Protein AF-A0A925NTZ8-F1 (afdb_monomer_lite)

Structure (mmCIF, N/CA/C/O backbone):
data_AF-A0A925NTZ8-F1
#
_entry.id   AF-A0A925NTZ8-F1
#
loop_
_atom_site.group_PDB
_atom_site.id
_atom_site.type_symbol
_atom_site.label_atom_id
_atom_site.label_alt_id
_atom_site.label_comp_id
_atom_site.label_asym_id
_atom_site.label_entity_id
_atom_site.label_seq_id
_atom_site.pdbx_PDB_ins_code
_atom_site.Cartn_x
_atom_site.Cartn_y
_atom_site.Cartn_z
_atom_site.occupancy
_atom_site.B_iso_or_equiv
_atom_site.auth_seq_id
_atom_site.auth_comp_id
_atom_site.auth_asym_id
_atom_site.auth_atom_id
_atom_site.pdbx_PDB_model_num
ATOM 1 N N . PRO A 1 1 ? -3.211 -5.473 25.052 1.00 52.12 1 PRO A N 1
ATOM 2 C CA . PRO A 1 1 ? -4.089 -5.321 23.865 1.00 52.12 1 PRO A CA 1
ATOM 3 C C . PRO A 1 1 ? -5.506 -5.803 24.197 1.00 52.12 1 PRO A C 1
ATOM 5 O O . PRO A 1 1 ? -5.646 -6.909 24.706 1.00 52.12 1 PRO A O 1
ATOM 8 N N . ALA A 1 2 ? -6.532 -4.976 23.987 1.00 53.88 2 ALA A N 1
ATOM 9 C CA . ALA A 1 2 ? -7.912 -5.380 24.246 1.00 53.88 2 ALA A CA 1
ATOM 10 C C . ALA A 1 2 ? -8.299 -6.504 23.269 1.00 53.88 2 ALA A C 1
ATOM 12 O O . ALA A 1 2 ? -8.517 -6.256 22.085 1.00 53.88 2 ALA A O 1
ATOM 13 N N . SER A 1 3 ? -8.328 -7.745 23.760 1.00 58.44 3 SER A N 1
ATOM 14 C CA . SER A 1 3 ? -8.556 -8.981 22.992 1.00 58.44 3 SER A CA 1
ATOM 15 C C . SER A 1 3 ? -9.920 -9.050 22.296 1.00 58.44 3 SER A C 1
ATOM 17 O O . SER A 1 3 ? -10.166 -9.969 21.525 1.00 58.44 3 SER A O 1
ATOM 19 N N . HIS A 1 4 ? -10.800 -8.083 22.560 1.00 65.88 4 HIS A N 1
ATOM 20 C CA . HIS A 1 4 ? -12.166 -8.027 22.055 1.00 65.88 4 HIS A CA 1
ATOM 21 C C . HIS A 1 4 ? -12.341 -7.163 20.790 1.00 65.88 4 HIS A C 1
ATOM 23 O O . HIS A 1 4 ? -13.462 -7.046 20.305 1.00 65.88 4 HIS A O 1
ATOM 29 N N . VAL A 1 5 ? -11.297 -6.487 20.280 1.00 68.62 5 VAL A N 1
ATOM 30 C CA . VAL A 1 5 ? -11.389 -5.683 19.041 1.00 68.62 5 VAL A CA 1
ATOM 31 C C . VAL A 1 5 ? -10.692 -6.416 17.897 1.00 68.62 5 VAL A C 1
ATOM 33 O O . VAL A 1 5 ? -9.490 -6.685 17.971 1.00 68.62 5 VAL A O 1
ATOM 36 N N . ASN A 1 6 ? -11.447 -6.707 16.835 1.00 72.12 6 ASN A N 1
ATOM 37 C CA . ASN A 1 6 ? -10.929 -7.326 15.613 1.00 72.12 6 ASN A CA 1
ATOM 38 C C . ASN A 1 6 ? -9.793 -6.497 15.001 1.00 72.12 6 ASN A C 1
ATOM 40 O O . ASN A 1 6 ? -9.787 -5.275 15.108 1.00 72.12 6 ASN A O 1
ATOM 44 N N . GLU A 1 7 ? -8.840 -7.153 14.341 1.00 81.00 7 GLU A N 1
ATOM 45 C CA . GLU A 1 7 ? -7.777 -6.466 13.598 1.00 81.00 7 GLU A CA 1
ATOM 46 C C . GLU A 1 7 ? -8.314 -5.752 12.354 1.00 81.00 7 GLU A C 1
ATOM 48 O O . GLU A 1 7 ? -9.235 -6.229 11.695 1.00 81.00 7 GLU A O 1
ATOM 53 N N . GLY A 1 8 ? -7.703 -4.615 12.019 1.00 82.38 8 GLY A N 1
ATOM 54 C CA . GLY A 1 8 ? -7.979 -3.856 10.804 1.00 82.38 8 GLY A CA 1
ATOM 55 C C . GLY A 1 8 ? -9.097 -2.824 10.937 1.00 82.38 8 GLY A C 1
ATOM 56 O O . GLY A 1 8 ? -9.189 -2.100 11.925 1.00 82.38 8 GLY A O 1
ATOM 57 N N . LEU A 1 9 ? -9.901 -2.707 9.883 1.00 87.12 9 LEU A N 1
ATOM 58 C CA . LEU A 1 9 ? -10.983 -1.731 9.757 1.00 87.12 9 LEU A CA 1
ATOM 59 C C . LEU A 1 9 ? -12.336 -2.434 9.857 1.00 87.12 9 LEU A C 1
ATOM 61 O O . LEU A 1 9 ? -12.479 -3.589 9.457 1.00 87.12 9 LEU A O 1
ATOM 65 N N . GLU A 1 10 ? -13.353 -1.715 10.318 1.00 88.31 10 GLU A N 1
ATOM 66 C CA . GLU A 1 10 ? -14.727 -2.209 10.316 1.00 88.31 10 GLU A CA 1
ATOM 67 C C . GLU A 1 10 ? -15.466 -1.761 9.056 1.00 88.31 10 GLU A C 1
ATOM 69 O O . GLU A 1 10 ? -15.599 -0.565 8.788 1.00 88.31 10 GLU A O 1
ATOM 74 N N . LEU A 1 11 ? -16.010 -2.713 8.296 1.00 89.38 11 LEU A N 1
ATOM 75 C CA . LEU A 1 11 ? -16.900 -2.408 7.181 1.00 89.38 11 LEU A CA 1
ATOM 76 C C . LEU A 1 1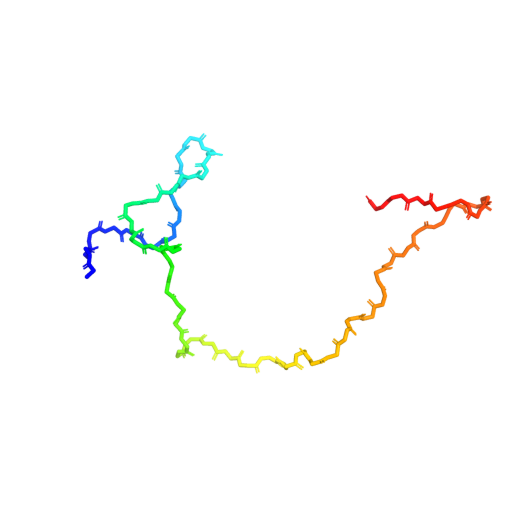1 ? -18.334 -2.243 7.697 1.00 89.38 11 LEU A C 1
ATOM 78 O O . LEU A 1 11 ? -18.998 -3.211 8.059 1.00 89.38 11 LEU A O 1
ATOM 82 N N . ARG A 1 12 ? -18.840 -1.009 7.702 1.00 91.25 12 ARG A N 1
ATOM 83 C CA . ARG A 1 12 ? -20.204 -0.685 8.140 1.00 91.25 12 ARG A CA 1
ATOM 84 C C . ARG A 1 12 ? -20.920 0.098 7.054 1.00 91.25 12 ARG A C 1
ATOM 86 O O . ARG A 1 12 ? -20.499 1.196 6.695 1.00 91.25 12 ARG A O 1
ATOM 93 N N . LYS A 1 13 ? -22.032 -0.456 6.554 1.00 93.19 13 LYS A N 1
ATOM 94 C CA . LYS A 1 13 ? -22.880 0.171 5.519 1.00 93.19 13 LYS A CA 1
ATOM 95 C C . LYS A 1 13 ? -22.075 0.616 4.283 1.00 93.19 13 LYS A C 1
ATOM 97 O O . LYS A 1 13 ? -22.224 1.738 3.811 1.00 93.19 13 LYS A O 1
ATOM 102 N N . GLY A 1 14 ? -21.172 -0.245 3.809 1.00 95.06 14 GLY A N 1
ATOM 103 C CA . GLY A 1 14 ? -20.341 0.020 2.628 1.00 95.06 14 GLY A CA 1
ATOM 104 C C . GLY A 1 14 ? -19.190 1.009 2.843 1.00 95.06 14 GLY A C 1
ATOM 105 O O . GLY A 1 14 ? -18.558 1.411 1.873 1.00 95.06 14 GLY A O 1
ATOM 106 N N . LYS A 1 15 ? -18.903 1.412 4.087 1.00 94.56 15 LYS A N 1
ATOM 107 C CA . LYS A 1 15 ? -17.775 2.289 4.427 1.00 94.56 15 LYS A CA 1
ATOM 108 C C . LYS A 1 15 ? -16.834 1.610 5.409 1.00 94.56 15 LYS A C 1
ATOM 110 O O . LYS A 1 15 ? -17.292 0.905 6.307 1.00 94.56 15 LYS A O 1
ATOM 115 N N . LEU A 1 16 ? -15.540 1.856 5.244 1.00 92.00 16 LEU A N 1
ATOM 116 C CA . LEU A 1 16 ? -14.516 1.438 6.194 1.00 92.00 16 LEU A CA 1
ATOM 117 C C . LEU A 1 16 ? -14.421 2.456 7.332 1.00 92.00 16 LEU A C 1
ATOM 119 O O . LEU A 1 16 ? -14.374 3.660 7.084 1.00 92.00 16 LEU A O 1
ATOM 123 N N . TRP A 1 17 ? -14.384 1.963 8.565 1.00 89.75 17 TRP A N 1
ATOM 124 C CA . 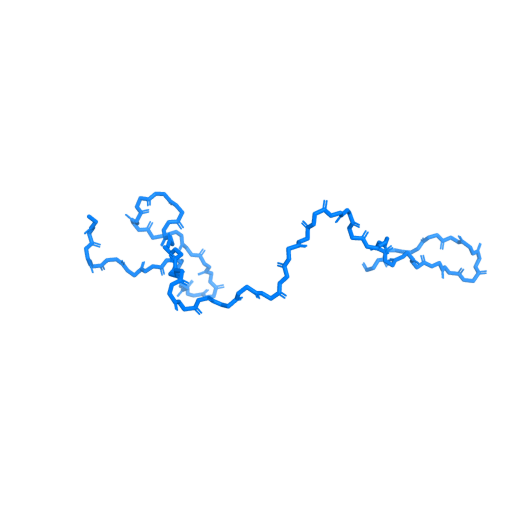TRP A 1 17 ? -14.256 2.761 9.779 1.00 89.75 17 TRP A CA 1
ATOM 125 C C . TRP A 1 17 ? -13.045 2.306 10.596 1.00 89.75 17 TRP A C 1
ATOM 127 O O . TRP A 1 17 ? -12.792 1.100 10.679 1.00 89.75 17 TRP A O 1
ATOM 137 N N . PRO A 1 18 ? -12.310 3.239 11.226 1.00 86.94 18 PRO A N 1
ATOM 138 C CA . PRO A 1 18 ? -11.326 2.890 12.241 1.00 86.94 18 PRO A CA 1
ATOM 139 C C . PRO A 1 18 ? -11.994 2.142 13.397 1.00 86.94 18 PRO A C 1
ATOM 141 O O . PRO A 1 18 ? -13.129 2.451 13.768 1.00 86.94 18 PRO A O 1
ATOM 144 N N . ASN A 1 19 ? -11.284 1.183 13.979 1.00 85.81 19 ASN A N 1
ATOM 145 C CA . ASN A 1 19 ? -11.707 0.506 15.199 1.00 85.81 19 ASN A CA 1
ATOM 146 C C . ASN A 1 19 ? -11.049 1.151 16.437 1.00 85.81 19 ASN A C 1
ATOM 148 O O . ASN A 1 19 ? -10.267 2.095 16.336 1.00 85.81 19 ASN A O 1
ATOM 152 N N . GLY A 1 20 ? -11.357 0.630 17.627 1.00 84.69 20 GLY A N 1
ATOM 153 C CA . GLY A 1 20 ? -10.780 1.108 18.890 1.00 84.69 20 GLY A CA 1
ATOM 154 C C . GLY A 1 20 ? -9.356 0.617 19.186 1.00 84.69 20 GLY A C 1
ATOM 155 O O . GLY A 1 20 ? -8.895 0.760 20.318 1.00 84.69 20 GLY A O 1
ATOM 156 N N . ARG A 1 21 ? -8.665 -0.025 18.233 1.00 84.56 21 ARG A N 1
ATOM 157 C CA . ARG A 1 21 ? -7.322 -0.570 18.461 1.00 84.56 21 ARG A CA 1
ATOM 158 C C . ARG A 1 21 ? -6.283 0.542 18.315 1.00 84.56 21 ARG A C 1
ATOM 160 O O . ARG A 1 21 ? -6.344 1.357 17.404 1.00 84.56 21 ARG A O 1
ATOM 167 N N . ILE A 1 22 ? -5.313 0.569 19.225 1.00 83.25 22 ILE A N 1
ATOM 168 C CA . ILE A 1 22 ? -4.242 1.575 19.223 1.00 83.25 22 ILE A CA 1
ATOM 169 C C . ILE A 1 22 ? -3.330 1.362 18.001 1.00 83.25 22 ILE A C 1
ATOM 171 O O . ILE A 1 22 ? -3.007 0.224 17.649 1.00 83.25 22 ILE A O 1
ATOM 175 N N . GLY A 1 23 ? -2.880 2.457 17.383 1.00 85.75 23 GLY A N 1
ATOM 176 C CA . GLY A 1 23 ? -2.007 2.435 16.205 1.00 85.75 23 GLY A CA 1
ATOM 177 C C . GLY A 1 23 ? -2.773 2.158 14.909 1.00 85.75 23 GLY A C 1
ATOM 178 O O . GLY A 1 23 ? -3.939 2.513 14.786 1.00 85.75 23 GLY A O 1
ATOM 179 N N . LEU A 1 24 ? -2.127 1.508 13.933 1.00 87.00 24 LEU A N 1
ATOM 180 C CA . LEU A 1 24 ? -2.758 1.153 12.648 1.00 87.00 24 LEU A CA 1
ATOM 181 C C . LEU A 1 24 ? -3.784 0.010 12.756 1.00 87.00 24 LEU A C 1
ATOM 183 O O . LEU A 1 24 ? -4.393 -0.369 11.761 1.00 87.00 24 LEU A O 1
ATOM 187 N N . GLY A 1 25 ? -3.950 -0.580 13.942 1.00 85.38 25 GLY A N 1
ATOM 188 C CA . GLY A 1 25 ? -4.948 -1.619 14.182 1.00 85.38 25 GLY A CA 1
ATOM 189 C C . GLY A 1 25 ? -4.662 -2.975 13.524 1.00 85.38 25 GLY A C 1
ATOM 190 O O . GLY A 1 25 ? -5.513 -3.854 13.604 1.00 85.38 25 GLY A O 1
ATOM 191 N N . VAL A 1 26 ? -3.488 -3.180 12.919 1.00 86.44 26 VAL A N 1
ATOM 192 C CA . VAL A 1 26 ? -3.089 -4.426 12.234 1.00 86.44 26 VAL A CA 1
ATOM 193 C C . VAL A 1 26 ? -1.807 -5.013 12.823 1.00 86.44 26 VAL A C 1
ATOM 195 O O . VAL A 1 26 ? -0.972 -4.286 13.365 1.00 86.44 26 VAL A O 1
ATOM 198 N N . THR A 1 27 ? -1.636 -6.331 12.724 1.00 88.19 27 THR A N 1
ATOM 199 C CA . THR A 1 27 ? -0.412 -7.027 13.138 1.00 88.19 27 THR A CA 1
ATOM 200 C C . THR A 1 27 ? 0.109 -7.905 11.999 1.00 88.19 27 THR A C 1
ATOM 202 O O . THR A 1 27 ? -0.629 -8.685 11.406 1.00 88.19 27 THR A O 1
ATOM 205 N N . LEU A 1 28 ? 1.394 -7.751 11.664 1.00 88.12 28 LEU A N 1
ATOM 206 C CA . LEU A 1 28 ? 2.049 -8.550 10.630 1.00 88.12 28 LEU A CA 1
ATOM 207 C C . LEU A 1 28 ? 2.436 -9.916 11.207 1.00 88.12 28 LEU A C 1
ATOM 209 O O . LEU A 1 28 ? 3.248 -9.987 12.127 1.00 88.12 28 LEU A O 1
ATOM 213 N N . ASN A 1 29 ? 1.881 -10.997 10.659 1.00 91.44 29 ASN A N 1
ATOM 214 C CA . ASN A 1 29 ? 2.265 -12.355 11.039 1.00 91.44 29 ASN A CA 1
ATOM 215 C C . ASN A 1 29 ? 3.372 -12.877 10.109 1.00 91.44 29 ASN A C 1
ATOM 217 O O . ASN A 1 29 ? 3.081 -13.334 9.006 1.00 91.44 29 ASN A O 1
ATOM 221 N N . MET A 1 30 ? 4.623 -12.830 10.576 1.00 94.38 30 MET A N 1
ATOM 222 C CA . MET A 1 30 ? 5.805 -13.244 9.806 1.00 94.38 30 MET A CA 1
ATOM 223 C C . MET A 1 30 ? 5.862 -14.750 9.524 1.00 94.38 30 MET A C 1
ATOM 225 O O . MET A 1 30 ? 6.383 -15.145 8.487 1.00 94.38 30 MET A O 1
ATOM 229 N N . GLU A 1 31 ? 5.299 -15.591 10.396 1.00 95.88 31 GLU A N 1
ATOM 230 C CA . GLU A 1 31 ? 5.321 -17.057 10.248 1.00 95.88 31 GLU A CA 1
ATOM 231 C C . GLU A 1 31 ? 4.519 -17.533 9.029 1.00 95.88 31 GLU A C 1
ATOM 233 O O . GLU A 1 31 ? 4.738 -18.625 8.513 1.00 95.88 31 GLU A O 1
ATOM 238 N N . ARG A 1 32 ? 3.579 -16.704 8.559 1.00 93.12 32 ARG A N 1
ATOM 239 C CA . ARG A 1 32 ? 2.708 -16.999 7.414 1.00 93.12 32 ARG A CA 1
ATOM 240 C C . ARG A 1 32 ? 3.193 -16.389 6.102 1.00 93.12 32 ARG A C 1
ATOM 242 O O . ARG A 1 32 ? 2.497 -16.514 5.096 1.00 93.12 32 ARG A O 1
ATOM 249 N N . LEU A 1 33 ? 4.330 -15.697 6.107 1.00 93.25 33 LEU A N 1
ATOM 250 C CA . LEU A 1 33 ? 4.853 -15.023 4.925 1.00 93.25 33 LEU A CA 1
ATOM 251 C C . LEU A 1 33 ? 5.954 -15.849 4.272 1.00 93.25 33 LEU A C 1
ATOM 253 O O . LEU A 1 33 ? 6.821 -16.414 4.931 1.00 93.25 33 LEU A O 1
ATOM 257 N N . THR A 1 34 ? 5.947 -15.858 2.944 1.00 95.56 34 THR A N 1
ATOM 258 C CA . THR A 1 34 ? 7.063 -16.342 2.134 1.00 95.56 34 THR A CA 1
ATOM 259 C C . THR A 1 34 ? 7.693 -15.141 1.447 1.00 95.56 34 THR A C 1
ATOM 261 O O . THR A 1 34 ? 6.992 -14.362 0.799 1.00 95.56 34 THR A O 1
ATOM 264 N N . LEU A 1 35 ? 9.008 -14.967 1.593 1.00 93.62 35 LEU A N 1
ATOM 265 C CA . LEU A 1 35 ? 9.725 -13.919 0.873 1.00 93.62 35 LEU A CA 1
ATOM 266 C C . LEU A 1 35 ? 9.734 -14.261 -0.621 1.00 93.62 35 LEU A C 1
ATOM 268 O O . LEU A 1 35 ? 10.392 -15.209 -1.036 1.00 93.62 35 LEU A O 1
ATOM 272 N N . VAL A 1 36 ? 8.994 -13.490 -1.417 1.00 94.50 36 VAL A N 1
ATOM 273 C CA . VAL A 1 36 ? 8.925 -13.677 -2.874 1.00 94.50 36 VAL A CA 1
ATOM 274 C C . VAL A 1 36 ? 10.116 -13.015 -3.564 1.00 94.50 36 VAL A C 1
ATOM 276 O O . VAL A 1 36 ? 10.718 -13.598 -4.458 1.00 94.50 36 VAL A O 1
ATOM 279 N N . THR A 1 37 ? 10.458 -11.791 -3.159 1.00 93.31 37 THR A N 1
ATOM 280 C CA . THR A 1 37 ? 11.597 -11.034 -3.691 1.00 93.31 37 THR A CA 1
ATOM 281 C C . THR A 1 37 ? 11.902 -9.830 -2.796 1.00 93.31 37 THR A C 1
ATOM 283 O O . THR A 1 37 ? 11.061 -9.424 -1.990 1.00 93.31 37 THR A O 1
ATOM 286 N N . ALA A 1 38 ? 13.086 -9.241 -2.955 1.00 92.81 38 ALA A N 1
ATOM 287 C CA . ALA A 1 38 ? 13.446 -7.950 -2.383 1.00 92.81 38 ALA A CA 1
ATOM 288 C C . ALA A 1 38 ? 13.598 -6.934 -3.522 1.00 92.81 38 ALA A C 1
ATOM 290 O O . ALA A 1 38 ? 14.424 -7.113 -4.412 1.00 92.81 38 ALA A O 1
ATOM 291 N N . ILE A 1 39 ? 12.792 -5.871 -3.501 1.00 91.25 39 ILE A N 1
ATOM 292 C CA . ILE A 1 39 ? 12.870 -4.792 -4.492 1.00 91.25 39 ILE A CA 1
ATOM 293 C C . ILE A 1 3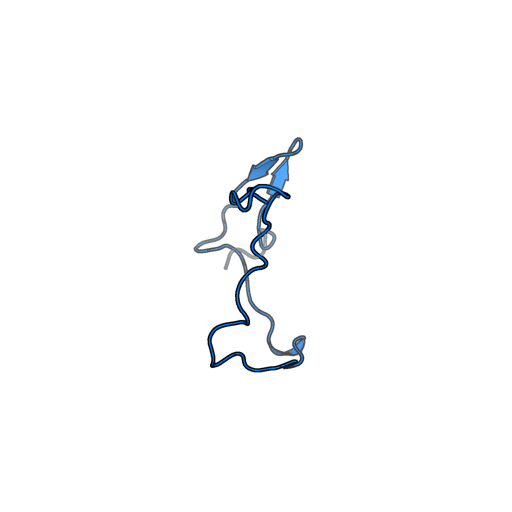9 ? 13.771 -3.701 -3.917 1.00 91.25 39 ILE A C 1
ATOM 295 O O . ILE A 1 39 ? 13.354 -2.947 -3.041 1.00 91.25 39 ILE A O 1
ATOM 299 N N . THR A 1 40 ? 15.015 -3.648 -4.386 1.00 94.25 40 THR A N 1
ATOM 300 C CA . THR A 1 40 ? 16.027 -2.673 -3.942 1.00 94.25 40 THR A CA 1
ATOM 301 C C . THR A 1 40 ? 16.286 -1.568 -4.962 1.00 94.25 40 THR A C 1
ATOM 303 O O . THR A 1 40 ? 16.957 -0.591 -4.646 1.00 94.25 40 THR A O 1
ATOM 306 N N . GLU A 1 41 ? 15.748 -1.709 -6.173 1.00 91.50 41 GLU A N 1
ATOM 307 C CA . GLU A 1 41 ? 15.916 -0.768 -7.278 1.00 91.50 41 GLU A CA 1
ATOM 308 C C . GLU A 1 41 ? 14.567 -0.158 -7.697 1.00 91.50 41 GLU A C 1
ATOM 310 O O . GLU A 1 41 ? 13.517 -0.781 -7.492 1.00 91.50 41 GLU A O 1
ATOM 315 N N . PRO A 1 42 ? 14.557 1.054 -8.285 1.00 84.94 42 PRO A N 1
ATOM 316 C CA . PRO A 1 42 ? 13.344 1.640 -8.844 1.00 84.94 42 PRO A CA 1
ATOM 317 C C . PRO A 1 42 ? 12.709 0.719 -9.894 1.00 84.94 42 PRO A C 1
ATOM 319 O O . PRO A 1 42 ? 13.394 0.177 -10.759 1.00 84.94 42 PRO A O 1
ATOM 322 N N . GLY A 1 43 ? 11.385 0.555 -9.835 1.00 82.25 43 GLY A N 1
ATOM 323 C CA . GLY A 1 43 ? 10.651 -0.264 -10.802 1.00 82.25 43 GLY A CA 1
ATOM 324 C C . GLY A 1 43 ? 10.777 0.255 -12.239 1.00 82.25 43 GLY A C 1
ATOM 325 O O . GLY A 1 43 ? 10.986 1.450 -12.462 1.00 82.25 43 GLY A O 1
ATOM 326 N N . GLN A 1 44 ? 10.615 -0.642 -13.221 1.00 73.75 44 GLN A N 1
ATOM 327 C CA . GLN A 1 44 ? 10.619 -0.254 -14.634 1.00 73.75 44 GLN A CA 1
ATOM 328 C C . GLN A 1 44 ? 9.524 0.785 -14.913 1.00 73.75 44 GLN A C 1
ATOM 330 O O . GLN A 1 44 ? 8.420 0.701 -14.367 1.00 73.75 44 GLN A O 1
ATOM 335 N N . GLY A 1 45 ? 9.876 1.796 -15.715 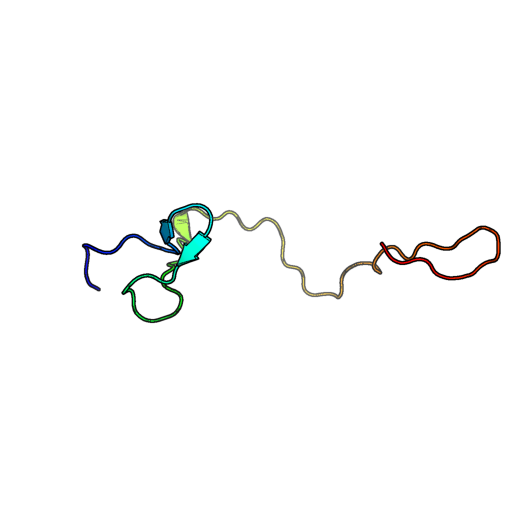1.00 73.31 45 GLY A N 1
ATOM 336 C CA . GLY A 1 45 ? 9.099 3.019 -15.912 1.00 73.31 45 GLY A CA 1
ATOM 337 C C . GLY A 1 45 ? 7.614 2.752 -16.151 1.00 73.31 45 GLY A C 1
ATOM 338 O O . GLY A 1 45 ? 7.246 1.931 -16.989 1.00 73.31 45 GLY A O 1
ATOM 339 N N . ARG A 1 46 ? 6.759 3.456 -15.397 1.00 74.25 46 ARG A N 1
ATOM 340 C CA . ARG A 1 46 ? 5.301 3.379 -15.553 1.00 74.25 46 ARG A CA 1
ATOM 341 C C . ARG A 1 46 ? 4.930 3.582 -17.018 1.00 74.25 46 ARG A C 1
ATOM 343 O O . ARG A 1 46 ? 5.402 4.532 -17.645 1.00 74.25 46 ARG A O 1
ATOM 350 N N . THR A 1 47 ? 4.062 2.716 -17.533 1.00 81.00 47 THR A N 1
ATOM 351 C CA . THR A 1 47 ? 3.587 2.804 -18.913 1.00 81.00 47 THR A CA 1
ATOM 352 C C . THR A 1 47 ? 3.004 4.187 -19.160 1.00 81.00 47 THR A C 1
ATOM 354 O O . THR A 1 47 ? 2.021 4.584 -18.536 1.00 81.00 47 THR A O 1
ATOM 357 N N . THR A 1 48 ? 3.651 4.928 -20.052 1.00 85.69 48 THR A N 1
ATOM 358 C CA . THR A 1 48 ? 3.143 6.200 -20.547 1.00 85.69 48 THR A CA 1
ATOM 359 C C . THR A 1 48 ? 2.456 5.941 -21.873 1.00 85.69 48 THR A C 1
ATOM 361 O O . THR A 1 48 ? 3.021 5.288 -22.749 1.00 85.69 48 THR A O 1
ATOM 364 N N . TYR A 1 49 ? 1.233 6.435 -22.007 1.00 89.25 49 TYR A N 1
ATOM 365 C CA . TYR A 1 49 ? 0.439 6.265 -23.211 1.00 89.25 49 TYR A CA 1
ATOM 366 C C . TYR A 1 49 ? 0.503 7.542 -24.035 1.00 89.25 49 TYR A C 1
ATOM 368 O O . TYR A 1 49 ? 0.406 8.649 -23.500 1.00 89.25 49 TYR A O 1
ATOM 376 N N . PHE A 1 50 ? 0.644 7.375 -25.343 1.00 92.31 50 PHE A N 1
ATOM 377 C CA . PHE A 1 50 ? 0.672 8.468 -26.301 1.00 92.31 50 PHE A CA 1
ATOM 378 C C . PHE A 1 50 ? -0.423 8.254 -27.340 1.00 92.31 50 PHE A C 1
ATOM 380 O O . PHE A 1 50 ? -0.679 7.127 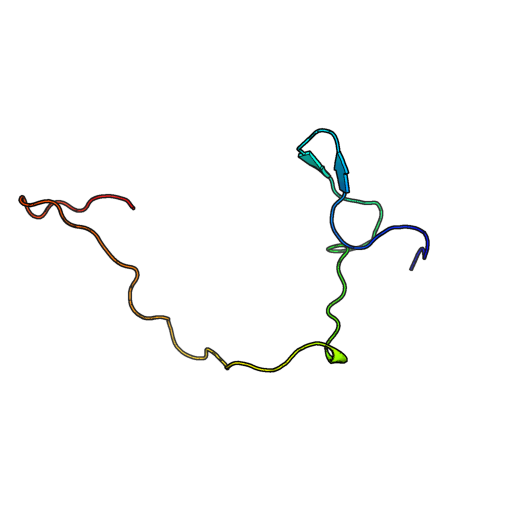-27.768 1.00 92.31 50 PHE A O 1
ATOM 387 N N . ARG A 1 51 ? -1.090 9.338 -27.726 1.00 91.50 51 ARG A N 1
ATOM 388 C CA . ARG A 1 51 ? -2.031 9.348 -28.849 1.00 91.50 51 ARG A CA 1
ATOM 389 C C . ARG A 1 51 ? -1.262 9.348 -30.181 1.00 91.50 51 ARG A C 1
ATOM 391 O O . ARG A 1 51 ? -0.057 9.603 -30.186 1.00 91.50 51 ARG A O 1
ATOM 398 N N . PRO A 1 52 ? -1.933 9.112 -31.324 1.00 95.38 52 PRO A N 1
ATOM 399 C CA . PRO A 1 52 ? -1.285 9.158 -32.638 1.00 95.38 52 PRO A CA 1
ATOM 400 C C . PRO A 1 52 ? -0.621 10.502 -32.984 1.00 95.38 52 PRO A C 1
ATOM 402 O O . PRO A 1 52 ? 0.280 10.536 -33.813 1.00 95.38 52 PRO A O 1
ATOM 405 N N . ASP A 1 53 ? -1.042 11.597 -32.345 1.00 95.19 53 ASP A N 1
ATOM 406 C CA . ASP A 1 53 ? -0.439 12.930 -32.477 1.00 95.19 53 ASP A CA 1
ATOM 407 C C . ASP A 1 53 ? 0.789 13.148 -31.566 1.00 95.19 53 ASP A C 1
ATOM 409 O O . ASP A 1 53 ? 1.348 14.242 -31.526 1.00 95.19 53 ASP A O 1
ATOM 413 N N . GLY A 1 54 ? 1.208 12.125 -30.815 1.00 90.44 54 GLY A N 1
AT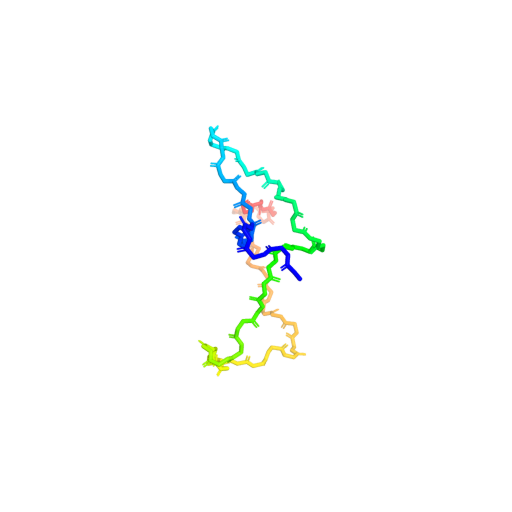OM 414 C CA . GLY A 1 54 ? 2.332 12.189 -29.883 1.00 90.44 54 GLY A CA 1
ATOM 415 C C . GLY A 1 54 ? 2.011 12.859 -28.545 1.00 90.44 54 GLY A C 1
ATOM 416 O O . GLY A 1 54 ? 2.877 12.910 -27.673 1.00 90.44 54 GLY A O 1
ATOM 417 N N . SER A 1 55 ? 0.784 13.345 -28.334 1.00 93.19 55 SER A N 1
ATOM 418 C CA . SER A 1 55 ? 0.378 13.889 -27.039 1.00 93.19 55 SER A CA 1
ATOM 419 C C . SER A 1 55 ? 0.263 12.779 -25.992 1.00 93.19 55 SER A C 1
ATOM 421 O O . SER A 1 55 ? -0.225 11.678 -26.268 1.00 93.19 55 SER A O 1
ATOM 423 N N . GLN A 1 56 ? 0.690 13.066 -24.761 1.00 92.75 56 GLN A N 1
ATOM 424 C CA . GLN A 1 56 ? 0.527 12.137 -23.646 1.00 92.75 56 GLN A CA 1
ATOM 425 C C . GLN A 1 56 ? -0.962 12.012 -23.276 1.00 92.75 56 GLN A C 1
ATOM 427 O O . GLN A 1 56 ? -1.706 13.000 -23.256 1.00 92.75 56 GLN A O 1
ATOM 432 N N . THR A 1 57 ? -1.408 10.797 -22.961 1.00 90.38 57 THR A N 1
ATOM 433 C CA . THR A 1 57 ? -2.723 10.546 -22.360 1.00 90.38 57 THR A CA 1
ATOM 434 C C . THR A 1 57 ? -2.565 9.942 -20.971 1.00 90.38 57 THR A C 1
ATOM 436 O O . THR A 1 57 ? -1.631 9.181 -20.710 1.00 90.38 57 THR A O 1
ATOM 439 N N . SER A 1 58 ? -3.480 10.303 -20.074 1.00 85.75 58 SER A N 1
ATOM 440 C CA . SER A 1 58 ? -3.578 9.695 -18.749 1.00 85.75 58 SER A CA 1
ATOM 441 C C . SER A 1 58 ? -4.005 8.235 -18.873 1.00 85.75 58 SER A C 1
ATOM 443 O O . SER A 1 58 ? -4.763 7.896 -19.789 1.00 85.75 58 SER A O 1
ATOM 445 N N . TRP A 1 59 ? -3.494 7.405 -17.961 1.00 76.12 59 TRP A N 1
ATOM 446 C CA . TRP A 1 59 ? -4.046 6.077 -17.696 1.00 76.12 59 TRP A CA 1
ATOM 447 C C . TRP A 1 59 ? -5.440 6.196 -17.081 1.00 76.12 59 TRP A C 1
ATOM 449 O O . TRP A 1 59 ? -5.629 7.133 -16.267 1.00 76.12 59 TRP A O 1
#

Secondary structure (DSSP, 8-state):
--TTS-SSEEEETTEEEE-S-STTS----GGG--------SPPSPP--EE-TTS-EE--

pLDDT: mean 85.82, std 10.02, range [52.12, 95.88]

Foldseek 3Di:
DPPPKDAAWDQDPNDTHDDPDPDRRHDDDPVPDDCPDDDPDDDDDDDWDADPVRDTDDD

Sequence (59 aa):
PASHVNEGLELRKGKLWPNGRIGLGVTLNMERLTLVTAITEPGQGRTTYFRPDGSQTSW

Radius of gyration: 20.6 Å; chains: 1; bounding box: 39×31×57 Å